Protein AF-A0A0D2QEN0-F1 (afdb_monomer_lite)

Secondary structure (DSSP, 8-state):
-TT------------STT----SS------------TT--HHHHHHHHHTT-TT---------S---

Foldseek 3Di:
DPPDPDPDDDDDDDDDPDCPPCVPPDDDDDDDDPDDPPDAFVNVQVVVCVVPVPRPGGHDDDDPPDD

Radius of gyration: 22.76 Å; chains: 1; bounding box: 51×23×65 Å

Sequence (67 aa):
MPNSEQNFRLNWAALGYGEKRQEEGPDYTIFVGDLAADVSDYMLQETFKA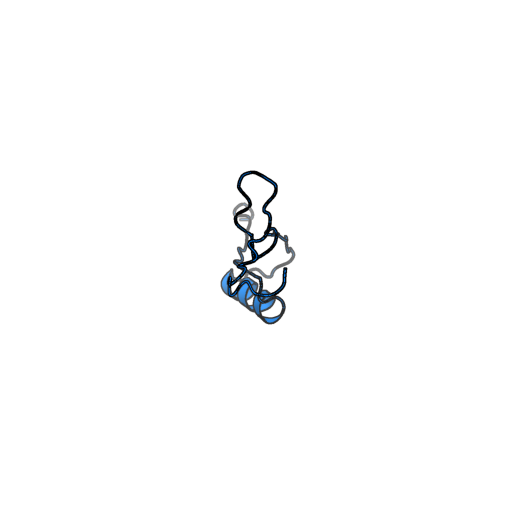VYPSVKSAKVVTDRTSC

pLDDT: mean 79.78, std 17.94, range [44.16, 97.81]

InterPro domains:
  IPR012677 Nucleotide-binding alpha-beta plait domain superfamily [G3DSA:3.30.70.330] (27-67)
  IPR035979 RNA-binding domain superfamily [SSF54928] (6-65)
  IPR050825 RNA-binding protein 42/Polyadenylate-binding protein RBP45/47-like [PTHR47640] (1-65)

Structure (mmCIF, N/CA/C/O backbone):
data_AF-A0A0D2QEN0-F1
#
_entry.id   AF-A0A0D2QEN0-F1
#
loop_
_atom_site.group_PDB
_atom_site.id
_atom_site.type_symbol
_atom_site.label_atom_id
_atom_site.label_alt_id
_atom_site.label_comp_id
_atom_site.label_asym_id
_atom_site.label_entity_id
_atom_site.label_seq_id
_atom_site.pdbx_PDB_ins_code
_atom_site.Cartn_x
_atom_site.Cartn_y
_atom_site.Cartn_z
_atom_site.occupancy
_atom_site.B_iso_or_equiv
_atom_site.auth_seq_id
_atom_site.auth_comp_id
_atom_site.auth_asym_id
_atom_site.auth_atom_id
_atom_site.pdbx_PDB_model_num
ATOM 1 N N . MET A 1 1 ? -26.845 2.841 45.299 1.00 50.38 1 MET A N 1
ATOM 2 C CA . MET A 1 1 ? -27.757 3.934 45.689 1.00 50.38 1 MET A CA 1
ATOM 3 C C . MET A 1 1 ? -29.124 3.609 45.106 1.00 50.38 1 MET A C 1
ATOM 5 O O . MET A 1 1 ? -29.222 3.585 43.886 1.00 50.38 1 MET A O 1
ATOM 9 N N . PRO A 1 2 ? -30.131 3.240 45.910 1.00 44.16 2 PRO A N 1
ATOM 10 C CA . PRO A 1 2 ? -31.468 2.979 45.390 1.00 44.16 2 PRO A CA 1
ATOM 11 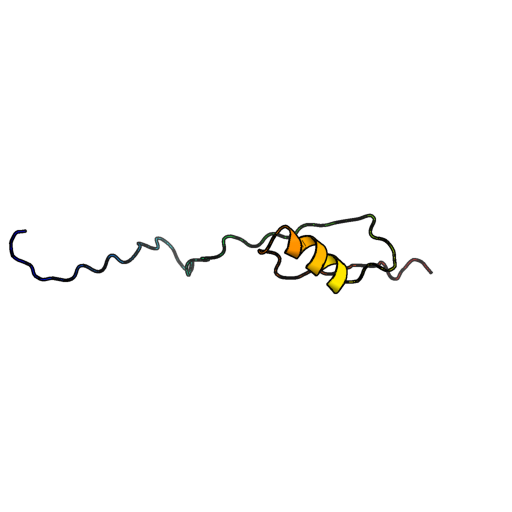C C . PRO A 1 2 ? -32.219 4.316 45.242 1.00 44.16 2 PRO A C 1
ATOM 13 O O . PRO A 1 2 ? -32.204 5.113 46.175 1.00 44.16 2 PRO A O 1
ATOM 16 N N . ASN A 1 3 ? -32.839 4.545 44.077 1.00 57.19 3 ASN A N 1
ATOM 17 C CA . ASN A 1 3 ? -33.660 5.710 43.669 1.00 57.19 3 ASN A CA 1
ATOM 18 C C . ASN A 1 3 ? -32.990 6.888 42.931 1.00 57.19 3 ASN A C 1
ATOM 20 O O . ASN A 1 3 ? -33.580 7.964 42.867 1.00 57.19 3 ASN A O 1
ATOM 24 N N . SER A 1 4 ? -31.823 6.727 42.301 1.00 64.69 4 SER A N 1
ATOM 25 C CA . SER A 1 4 ? -31.348 7.742 41.345 1.00 64.69 4 SER A CA 1
ATOM 26 C C . SER A 1 4 ? -31.767 7.380 39.915 1.00 64.69 4 SER A C 1
ATOM 28 O O . SER A 1 4 ? -31.112 6.546 39.292 1.00 64.69 4 SER A O 1
ATOM 30 N N . GLU A 1 5 ? -32.788 8.042 39.358 1.00 70.38 5 GLU A N 1
ATOM 31 C CA . GLU A 1 5 ? -33.068 8.067 37.903 1.00 70.38 5 GLU A CA 1
ATOM 32 C C . GLU A 1 5 ? -32.024 8.902 37.132 1.00 70.38 5 GLU A C 1
ATOM 34 O O . GLU A 1 5 ? -32.328 9.692 36.240 1.00 70.38 5 GLU A O 1
ATOM 39 N N . GLN A 1 6 ? -30.755 8.789 37.514 1.00 70.56 6 GLN A N 1
ATOM 40 C CA . GLN A 1 6 ? -29.670 9.446 36.808 1.00 70.56 6 GLN A CA 1
ATOM 41 C C . GLN A 1 6 ? -29.197 8.523 35.694 1.00 70.56 6 GLN A C 1
ATOM 43 O O . GLN A 1 6 ? -28.662 7.445 35.949 1.00 70.56 6 GLN A O 1
ATOM 48 N N . ASN A 1 7 ? -29.369 8.958 34.446 1.00 67.75 7 ASN A N 1
ATOM 49 C CA . ASN A 1 7 ? -28.720 8.313 33.312 1.00 67.75 7 ASN A CA 1
ATOM 50 C C . ASN A 1 7 ? -27.206 8.489 33.450 1.00 67.75 7 ASN A C 1
ATOM 52 O O . ASN A 1 7 ? -26.649 9.546 33.150 1.00 67.75 7 ASN A O 1
ATOM 56 N N . PHE A 1 8 ? -26.530 7.443 33.914 1.00 68.31 8 PHE A N 1
ATOM 57 C CA . PHE A 1 8 ? -25.078 7.413 33.966 1.00 68.31 8 PHE A CA 1
ATOM 58 C C . PHE A 1 8 ? -24.540 7.219 32.551 1.00 68.31 8 PHE A C 1
ATOM 60 O O . PHE A 1 8 ? -24.686 6.155 31.951 1.00 68.31 8 PHE A O 1
ATOM 67 N N . ARG A 1 9 ? -23.902 8.256 32.005 1.00 71.94 9 ARG A N 1
ATOM 68 C CA . ARG A 1 9 ? -23.136 8.133 30.766 1.00 71.94 9 ARG A CA 1
ATOM 69 C C . ARG A 1 9 ? -21.696 7.807 31.121 1.00 71.94 9 ARG A C 1
ATOM 71 O O . ARG A 1 9 ? -20.957 8.661 31.609 1.00 71.94 9 ARG A O 1
ATOM 78 N N . LEU A 1 10 ? -21.306 6.564 30.867 1.00 71.62 10 LEU A N 1
ATOM 79 C CA . LEU A 1 10 ? -19.916 6.15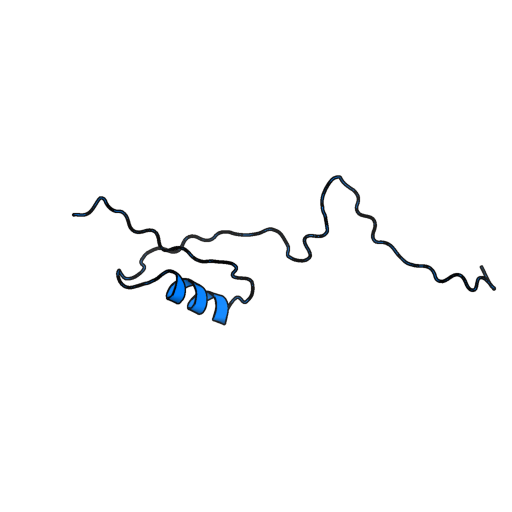2 30.967 1.00 71.62 10 LEU A CA 1
ATOM 80 C C . LEU A 1 10 ? -19.127 6.834 29.841 1.00 71.62 10 LEU A C 1
ATOM 82 O O . LEU A 1 10 ? -19.321 6.527 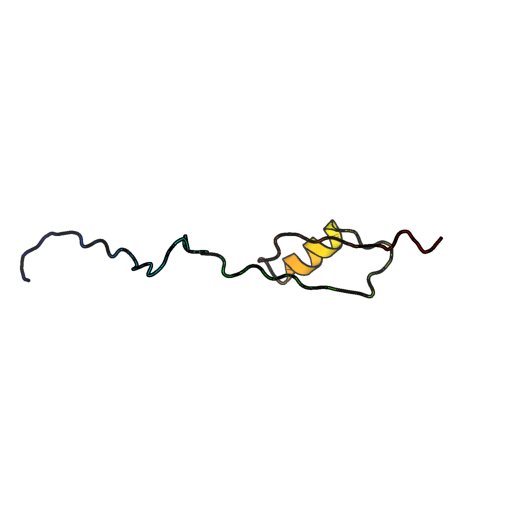28.666 1.00 71.62 10 LEU A O 1
ATOM 86 N N . ASN A 1 11 ? -18.254 7.772 30.200 1.00 64.88 11 ASN A N 1
ATOM 87 C CA . ASN A 1 11 ? -17.250 8.302 29.286 1.00 64.88 11 ASN A CA 1
ATOM 88 C C . ASN A 1 11 ? -15.956 7.530 29.517 1.00 64.88 11 ASN A C 1
ATOM 90 O O . ASN A 1 11 ? -15.519 7.345 30.651 1.00 64.88 11 ASN A O 1
ATOM 94 N N . TRP A 1 12 ? -15.365 7.043 28.436 1.00 65.88 12 TRP A N 1
ATOM 95 C CA . TRP A 1 12 ? -14.109 6.313 28.489 1.00 65.88 12 TRP A CA 1
ATOM 96 C C . TRP A 1 12 ? -12.986 7.220 28.988 1.00 65.88 12 TRP A C 1
ATOM 98 O O . TRP A 1 12 ? -12.825 8.334 28.490 1.00 65.88 12 TRP A O 1
ATOM 108 N N . ALA A 1 13 ? -12.210 6.745 29.961 1.00 63.59 13 ALA A N 1
ATOM 109 C CA . ALA A 1 13 ? -11.049 7.469 30.451 1.00 63.59 13 ALA A CA 1
ATOM 110 C C . ALA A 1 13 ? -9.945 7.435 29.382 1.00 63.59 13 ALA A C 1
ATOM 112 O O . ALA A 1 13 ? -9.292 6.413 29.189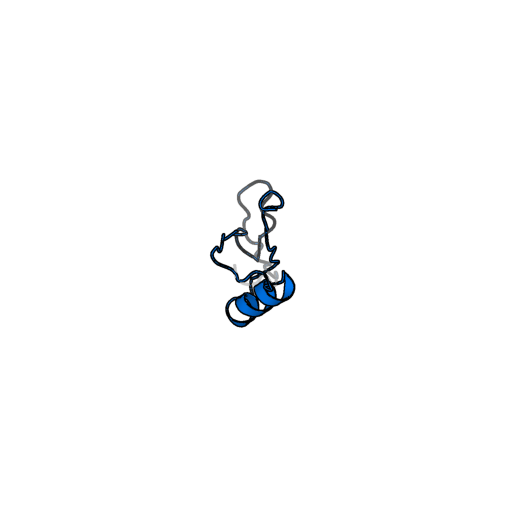 1.00 63.59 13 ALA A O 1
ATOM 113 N N . ALA A 1 14 ? -9.742 8.543 28.671 1.00 59.31 14 ALA A N 1
ATOM 114 C CA . ALA A 1 14 ? -8.520 8.763 27.908 1.00 59.31 14 ALA A CA 1
ATOM 115 C C . ALA A 1 14 ? -7.468 9.334 28.871 1.00 59.31 14 ALA A C 1
ATOM 117 O O . ALA A 1 14 ? -7.445 10.529 29.160 1.00 59.31 14 ALA A O 1
ATOM 118 N N . LEU A 1 15 ? -6.645 8.455 29.441 1.00 49.88 15 LEU A N 1
ATOM 119 C CA . LEU A 1 15 ? -5.396 8.851 30.083 1.00 49.88 15 LEU A CA 1
ATOM 120 C C . LEU A 1 15 ? -4.424 9.267 28.976 1.00 49.88 15 LEU A C 1
ATOM 122 O O . LEU A 1 15 ? -3.936 8.410 28.253 1.00 49.88 15 LEU A O 1
ATOM 126 N N . GLY A 1 16 ? -4.129 10.561 28.859 1.00 53.25 16 GLY A N 1
ATOM 127 C CA . GLY A 1 16 ? -3.012 11.034 28.042 1.00 53.25 16 GLY A CA 1
ATOM 128 C C . GLY A 1 16 ? -3.394 11.967 26.897 1.00 53.25 16 GLY A C 1
ATOM 129 O O . GLY A 1 16 ? -4.451 11.889 26.280 1.00 53.25 16 GLY A O 1
ATOM 130 N N . TYR A 1 17 ? -2.501 12.917 26.670 1.00 47.78 17 TYR A N 1
ATOM 131 C CA . TYR A 1 17 ? -2.600 14.019 25.730 1.00 47.78 17 TYR A CA 1
ATOM 132 C C . TYR A 1 17 ? -2.738 13.513 24.283 1.00 47.78 17 TYR A C 1
ATOM 134 O O . TYR A 1 17 ? -1.808 12.937 23.734 1.00 47.78 17 TYR A O 1
ATOM 142 N N . GLY A 1 18 ? -3.874 13.785 23.638 1.00 53.47 18 GLY A N 1
ATOM 143 C CA . GLY A 1 18 ? -3.951 13.827 22.173 1.00 53.47 18 GLY A CA 1
ATOM 144 C C . GLY A 1 18 ? -4.384 12.558 21.438 1.00 53.47 18 GLY A C 1
ATOM 145 O O . GLY A 1 18 ? -4.670 12.663 20.245 1.00 53.47 18 GLY A O 1
ATOM 146 N N . GLU A 1 19 ? -4.551 11.415 22.102 1.00 55.25 19 GLU A N 1
ATOM 147 C CA . GLU A 1 19 ? -5.190 10.247 21.486 1.00 55.25 19 GLU A CA 1
ATOM 148 C C . GLU A 1 19 ? -6.707 10.462 21.439 1.00 55.25 19 GLU A C 1
ATOM 150 O O . GLU A 1 19 ? -7.495 9.906 22.206 1.00 55.25 19 GLU A O 1
ATOM 155 N N . LYS A 1 20 ? -7.144 11.300 20.486 1.00 57.28 20 LYS A N 1
ATOM 156 C CA . LYS A 1 20 ? -8.448 11.078 19.859 1.00 57.28 20 LYS A CA 1
ATOM 157 C C . LYS A 1 20 ? -8.426 9.612 19.477 1.00 57.28 20 LYS A C 1
ATOM 159 O O . LYS A 1 20 ? -7.528 9.248 18.725 1.00 57.28 20 LYS A O 1
ATOM 164 N N . ARG A 1 21 ? -9.318 8.803 20.059 1.00 55.03 21 ARG A N 1
ATOM 165 C CA . ARG A 1 21 ? -9.441 7.376 19.750 1.00 55.03 21 ARG A CA 1
ATOM 166 C C . ARG A 1 21 ? -9.177 7.194 18.264 1.00 55.03 21 ARG A C 1
ATOM 168 O O . ARG A 1 21 ? -9.993 7.611 17.441 1.00 55.03 21 ARG A O 1
ATOM 175 N N . GLN A 1 22 ? -8.016 6.646 17.944 1.00 57.88 22 GLN A N 1
ATOM 176 C CA . GLN A 1 22 ? -7.769 6.097 16.635 1.00 57.88 22 GLN A CA 1
ATOM 177 C C . GLN A 1 22 ? -8.672 4.858 16.643 1.00 57.88 22 GLN A C 1
ATOM 179 O O . GLN A 1 22 ? -8.297 3.810 17.157 1.00 57.88 22 GLN A O 1
ATOM 184 N N . GLU A 1 23 ? -9.954 5.019 16.279 1.00 57.97 23 GLU A N 1
ATOM 185 C CA . GLU A 1 23 ? -10.858 3.865 16.122 1.00 57.97 23 GLU A CA 1
ATOM 186 C C . GLU A 1 23 ? -10.264 2.872 15.117 1.00 57.97 23 GLU A C 1
ATOM 188 O O . GLU A 1 23 ? -10.466 1.665 15.209 1.00 57.97 23 GLU A O 1
ATOM 193 N N . GLU A 1 24 ? -9.449 3.398 14.212 1.00 64.88 24 GLU A N 1
ATOM 194 C CA . GLU A 1 24 ? -8.502 2.681 13.385 1.00 64.88 24 GLU A CA 1
ATOM 195 C C . GLU A 1 24 ? -7.168 2.704 14.131 1.00 64.88 24 GLU A C 1
ATOM 197 O O . GLU A 1 24 ? -6.693 3.791 14.419 1.00 64.88 24 GLU A O 1
ATOM 202 N N . GLY A 1 25 ? -6.581 1.565 14.499 1.00 74.00 25 GLY A N 1
ATOM 203 C CA . GLY A 1 25 ? -5.276 1.529 15.175 1.00 74.00 25 GLY A CA 1
ATOM 204 C C . GLY A 1 25 ? -4.137 2.226 14.397 1.00 74.00 25 GLY A C 1
ATOM 205 O O . GLY A 1 25 ? -4.372 2.896 13.390 1.00 74.00 25 GLY A O 1
ATOM 206 N N . PRO A 1 26 ? -2.873 2.073 14.826 1.00 82.69 26 PRO A N 1
ATOM 207 C CA . PRO A 1 26 ? -1.744 2.690 14.128 1.00 82.69 26 PRO A CA 1
ATOM 208 C C . PRO A 1 26 ? -1.715 2.316 12.636 1.00 82.69 26 PRO A C 1
ATOM 210 O O . PRO A 1 26 ? -2.003 1.179 12.262 1.00 82.69 26 PRO A O 1
ATOM 213 N N . ASP A 1 27 ? -1.343 3.278 11.789 1.00 87.50 27 ASP A N 1
ATOM 214 C CA . ASP A 1 27 ? -1.178 3.051 10.355 1.00 87.50 27 ASP A CA 1
ATOM 215 C C . ASP A 1 27 ? 0.147 2.337 10.075 1.00 87.50 27 ASP A C 1
ATOM 217 O O . ASP A 1 27 ? 1.195 2.688 10.623 1.00 87.50 27 ASP A O 1
ATOM 221 N N . TYR A 1 28 ? 0.106 1.351 9.181 1.00 90.81 28 TYR A N 1
ATOM 222 C CA . TYR A 1 28 ? 1.269 0.557 8.795 1.00 90.81 28 TYR A CA 1
ATOM 223 C C . TYR A 1 28 ? 1.599 0.752 7.315 1.00 90.81 28 TYR A C 1
ATOM 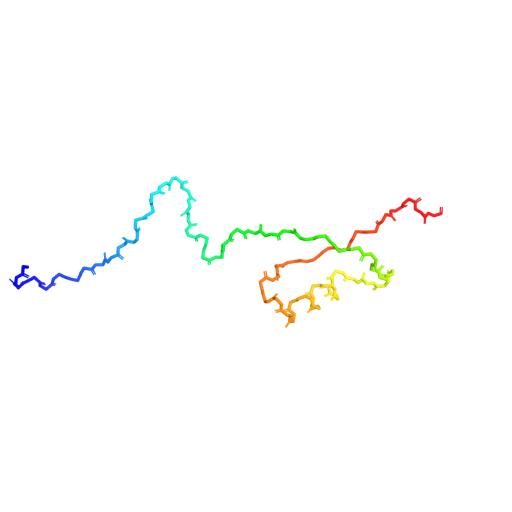225 O O . TYR A 1 28 ? 0.713 0.921 6.481 1.00 90.81 28 TYR A O 1
ATOM 233 N N . THR A 1 29 ? 2.890 0.701 6.984 1.00 94.50 29 THR A N 1
ATOM 234 C CA . THR A 1 29 ? 3.392 0.734 5.603 1.00 94.50 29 THR A CA 1
ATOM 235 C C . THR A 1 29 ? 4.163 -0.547 5.318 1.00 94.50 29 THR A C 1
ATOM 237 O O . THR A 1 29 ? 5.011 -0.948 6.115 1.00 94.50 29 THR A O 1
ATOM 240 N N . ILE A 1 30 ? 3.878 -1.175 4.179 1.00 94.75 30 ILE A N 1
ATOM 241 C CA . ILE A 1 30 ? 4.584 -2.361 3.686 1.00 94.75 30 ILE A CA 1
ATOM 242 C C . ILE A 1 30 ? 5.263 -2.042 2.354 1.00 94.75 30 ILE A C 1
ATOM 244 O O . ILE A 1 30 ? 4.772 -1.216 1.586 1.00 94.75 30 ILE A O 1
ATOM 248 N N . PHE A 1 31 ? 6.380 -2.711 2.078 1.00 95.75 31 PHE A N 1
ATOM 249 C CA . PHE A 1 31 ? 7.110 -2.587 0.819 1.00 95.75 31 PHE A CA 1
ATOM 250 C C . PHE A 1 31 ? 7.039 -3.912 0.065 1.00 95.75 31 PHE A C 1
ATOM 252 O O . PHE A 1 31 ? 7.317 -4.966 0.637 1.00 95.75 31 PHE A O 1
ATOM 259 N N . VAL A 1 32 ? 6.654 -3.848 -1.208 1.00 94.94 32 VAL A N 1
ATOM 260 C CA . VAL A 1 32 ? 6.507 -5.006 -2.096 1.00 94.94 32 VAL A CA 1
ATOM 261 C C . VAL A 1 32 ? 7.407 -4.779 -3.309 1.00 94.94 32 VAL A C 1
ATOM 263 O O . VAL A 1 32 ? 7.331 -3.722 -3.934 1.00 94.94 32 VAL A O 1
ATOM 266 N N . GLY A 1 33 ? 8.290 -5.737 -3.590 1.00 94.94 33 GLY A N 1
ATOM 267 C CA . GLY A 1 33 ? 9.201 -5.727 -4.738 1.00 94.94 33 GLY A CA 1
ATOM 268 C C . GLY A 1 33 ? 8.733 -6.652 -5.859 1.00 94.94 33 GLY A C 1
ATOM 269 O O . GLY A 1 33 ? 7.644 -7.216 -5.783 1.00 94.94 33 GLY A O 1
ATOM 270 N N . ASP A 1 34 ? 9.571 -6.801 -6.887 1.00 94.56 34 ASP A N 1
ATOM 271 C CA . ASP A 1 34 ? 9.366 -7.723 -8.018 1.00 94.56 34 ASP A CA 1
ATOM 272 C C . ASP A 1 34 ? 8.012 -7.567 -8.730 1.00 94.56 34 ASP A C 1
ATOM 274 O O . ASP A 1 34 ? 7.438 -8.517 -9.265 1.00 94.56 34 ASP A O 1
ATOM 278 N N . LEU A 1 35 ? 7.493 -6.340 -8.748 1.00 94.38 35 LEU A N 1
ATOM 279 C CA . LEU A 1 35 ? 6.302 -5.996 -9.510 1.00 94.38 35 LEU A CA 1
ATOM 280 C C . LEU A 1 35 ? 6.647 -5.941 -11.002 1.00 94.38 35 LEU A C 1
ATOM 282 O O . LEU A 1 35 ? 7.692 -5.418 -11.394 1.00 94.38 35 LEU A O 1
ATOM 286 N N . ALA A 1 36 ? 5.750 -6.459 -11.839 1.00 94.25 36 ALA A N 1
ATOM 287 C CA . ALA A 1 36 ? 5.868 -6.299 -13.282 1.00 94.25 36 ALA A CA 1
ATOM 288 C C . ALA A 1 36 ? 5.790 -4.809 -13.675 1.00 94.25 36 ALA A C 1
ATOM 290 O O . ALA A 1 36 ? 5.186 -3.994 -12.975 1.00 94.25 36 ALA A O 1
ATOM 291 N N . ALA A 1 37 ? 6.407 -4.448 -14.803 1.00 92.25 37 ALA A N 1
ATOM 292 C CA . ALA A 1 37 ? 6.531 -3.053 -15.240 1.00 92.25 37 ALA A CA 1
ATOM 293 C C . ALA A 1 37 ? 5.187 -2.380 -15.581 1.00 92.25 37 ALA A C 1
ATOM 295 O O . ALA A 1 37 ? 5.102 -1.155 -15.628 1.00 92.25 37 ALA A O 1
ATOM 296 N N . ASP A 1 38 ? 4.147 -3.172 -15.831 1.00 94.44 38 ASP A N 1
ATOM 297 C CA . ASP A 1 38 ? 2.786 -2.736 -16.139 1.00 94.44 38 ASP A CA 1
ATOM 298 C C . ASP A 1 38 ? 1.883 -2.618 -14.898 1.00 94.44 38 ASP A C 1
ATOM 300 O O . ASP A 1 38 ? 0.731 -2.191 -15.011 1.00 94.44 38 ASP A O 1
ATOM 304 N N . VAL A 1 39 ? 2.387 -2.949 -13.703 1.00 96.50 39 VAL A N 1
ATOM 305 C CA . VAL A 1 39 ? 1.631 -2.789 -12.457 1.00 96.50 39 VAL A CA 1
ATOM 306 C C . VAL A 1 39 ? 1.430 -1.304 -12.164 1.00 96.50 39 VAL A C 1
ATOM 308 O O . VAL A 1 39 ? 2.381 -0.543 -11.996 1.00 96.50 39 VAL A O 1
ATOM 311 N N . SER A 1 40 ? 0.165 -0.897 -12.055 1.00 97.12 40 SER A N 1
ATOM 312 C CA . SER A 1 40 ? -0.230 0.460 -11.664 1.00 97.12 40 SER A CA 1
ATOM 313 C C . SER A 1 40 ? -0.607 0.551 -10.183 1.00 97.12 40 SER A C 1
ATOM 315 O O . SER A 1 40 ? -0.990 -0.445 -9.565 1.00 97.12 40 SER A O 1
ATOM 317 N N . ASP A 1 41 ? -0.583 1.770 -9.631 1.00 97.44 41 ASP A N 1
ATOM 318 C CA . ASP A 1 41 ? -1.038 2.078 -8.264 1.00 97.44 41 ASP A CA 1
ATOM 319 C C . ASP A 1 41 ? -2.436 1.513 -7.983 1.00 97.44 41 ASP A C 1
ATOM 321 O O . ASP A 1 41 ? -2.682 0.927 -6.929 1.00 97.44 41 ASP A O 1
ATOM 325 N N . TYR A 1 42 ? -3.339 1.647 -8.958 1.00 97.81 42 TYR A N 1
ATOM 326 C CA . TYR A 1 42 ? -4.715 1.174 -8.859 1.00 97.81 42 TYR A CA 1
ATOM 327 C C . TYR A 1 42 ? -4.796 -0.353 -8.769 1.00 97.81 42 TYR A C 1
ATOM 329 O O . TYR A 1 42 ? -5.464 -0.881 -7.883 1.00 97.81 42 TYR A O 1
ATOM 337 N N . MET A 1 43 ? -4.082 -1.071 -9.644 1.00 97.81 43 MET A N 1
ATOM 338 C CA . MET A 1 43 ? -4.059 -2.539 -9.623 1.00 97.81 43 MET A CA 1
ATOM 339 C C . MET A 1 43 ? -3.480 -3.063 -8.309 1.00 97.81 43 MET A C 1
ATOM 341 O O . MET A 1 43 ? -4.034 -3.992 -7.718 1.00 97.81 43 MET A O 1
ATOM 345 N N . LEU A 1 44 ? -2.395 -2.447 -7.831 1.00 97.62 44 LEU A N 1
ATOM 346 C CA . LEU A 1 44 ? -1.775 -2.805 -6.560 1.00 97.62 44 LEU A CA 1
ATOM 347 C C . LEU A 1 44 ? -2.741 -2.563 -5.390 1.00 97.62 44 LEU A C 1
ATOM 349 O O . LEU A 1 44 ? -2.921 -3.447 -4.552 1.00 97.62 44 LEU A O 1
ATOM 353 N N . GLN A 1 45 ? -3.409 -1.406 -5.358 1.00 97.75 45 GLN A N 1
ATOM 354 C CA . GLN A 1 45 ? -4.376 -1.081 -4.312 1.00 97.75 45 GLN A CA 1
ATOM 355 C C . GLN A 1 45 ? -5.560 -2.052 -4.300 1.00 97.75 45 GLN A C 1
ATOM 357 O O . GLN A 1 45 ? -5.862 -2.607 -3.246 1.00 97.75 45 GLN A O 1
ATOM 362 N N . GLU A 1 46 ? -6.222 -2.278 -5.437 1.00 97.69 46 GLU A N 1
ATOM 363 C CA . GLU A 1 46 ? -7.416 -3.134 -5.504 1.00 97.69 46 GLU A CA 1
ATOM 364 C C . GLU A 1 46 ? -7.100 -4.589 -5.152 1.00 97.69 46 GLU A C 1
ATOM 366 O O . GLU A 1 46 ? -7.868 -5.232 -4.435 1.00 97.69 46 GLU A O 1
ATOM 371 N N . THR A 1 47 ? -5.934 -5.088 -5.572 1.00 96.75 47 THR A N 1
ATOM 372 C CA . THR A 1 47 ? -5.488 -6.450 -5.247 1.00 96.75 47 THR A CA 1
ATOM 373 C C . THR A 1 47 ? -5.363 -6.646 -3.737 1.00 96.75 47 THR A C 1
ATOM 375 O O . THR A 1 47 ? -5.897 -7.610 -3.188 1.00 96.75 47 THR A O 1
ATOM 378 N N . PHE A 1 48 ? -4.698 -5.720 -3.039 1.00 97.19 48 PHE A N 1
ATOM 379 C CA . PHE A 1 48 ? -4.558 -5.808 -1.585 1.00 97.19 48 PHE A CA 1
ATOM 380 C C . PHE A 1 48 ? -5.872 -5.519 -0.864 1.00 97.19 48 PHE A C 1
ATOM 382 O O . PHE A 1 48 ? -6.185 -6.202 0.107 1.00 97.19 48 PHE A O 1
ATOM 389 N N . LYS A 1 49 ? -6.668 -4.558 -1.340 1.00 97.06 49 LYS A N 1
ATOM 390 C CA . LYS A 1 49 ? -7.941 -4.170 -0.721 1.00 97.06 49 LYS A CA 1
ATOM 391 C C . LYS A 1 49 ? -8.988 -5.284 -0.763 1.00 97.06 49 LYS A C 1
ATOM 393 O O . LYS A 1 49 ? -9.789 -5.386 0.164 1.00 97.06 49 LYS A O 1
ATOM 398 N N . ALA A 1 50 ? -8.948 -6.145 -1.783 1.00 97.69 50 ALA A N 1
ATOM 399 C CA . ALA A 1 50 ? -9.803 -7.328 -1.870 1.00 97.69 50 ALA A CA 1
ATOM 400 C C . ALA A 1 50 ? -9.590 -8.318 -0.705 1.00 97.69 50 ALA A C 1
ATOM 402 O O . ALA A 1 50 ? -10.518 -9.034 -0.336 1.00 97.69 50 ALA A O 1
ATOM 403 N N . VAL A 1 51 ? -8.388 -8.347 -0.117 1.00 97.31 51 VAL A N 1
ATOM 404 C CA . VAL A 1 51 ? -8.025 -9.239 1.002 1.00 97.31 51 VAL A CA 1
ATOM 405 C C . VAL A 1 51 ? -7.969 -8.485 2.333 1.00 97.31 51 VAL A C 1
ATOM 407 O O . VAL A 1 51 ? -8.378 -9.008 3.368 1.00 97.31 51 VAL A O 1
ATOM 410 N N . TYR A 1 52 ? -7.492 -7.242 2.305 1.00 95.00 52 TYR A N 1
ATOM 411 C CA . TYR A 1 52 ? -7.275 -6.376 3.457 1.00 95.00 52 TYR A CA 1
ATOM 412 C C . TYR A 1 52 ? -8.059 -5.067 3.277 1.00 95.00 52 TYR A C 1
ATOM 414 O O . TYR A 1 52 ? -7.525 -4.085 2.754 1.00 95.00 52 TYR A O 1
ATOM 422 N N . PRO A 1 53 ? -9.320 -5.000 3.744 1.00 93.56 53 PRO A N 1
ATOM 423 C CA . PRO A 1 53 ? -10.162 -3.810 3.589 1.00 93.56 53 PRO A CA 1
ATOM 424 C C . PRO A 1 53 ? -9.592 -2.533 4.229 1.00 93.56 53 PRO A C 1
ATOM 426 O O . PRO A 1 53 ? -10.040 -1.437 3.905 1.00 93.56 53 PRO A O 1
ATOM 429 N N . SER A 1 54 ? -8.607 -2.664 5.125 1.00 93.88 54 SER A N 1
ATOM 430 C CA . SER A 1 54 ? -7.906 -1.563 5.796 1.00 93.88 54 SER A CA 1
ATOM 431 C C . SER A 1 54 ? -6.894 -0.820 4.915 1.00 93.88 54 SER A C 1
ATOM 433 O O . SER A 1 54 ? -6.321 0.174 5.357 1.00 93.88 54 SER A O 1
ATOM 435 N N . VAL A 1 55 ? -6.645 -1.273 3.682 1.00 95.56 55 VAL A N 1
ATOM 436 C CA . VAL A 1 55 ? -5.713 -0.614 2.756 1.00 95.56 55 VAL A CA 1
ATOM 437 C C . VAL A 1 55 ? -6.228 0.777 2.381 1.00 95.56 55 VAL A C 1
ATOM 439 O O . VAL A 1 55 ? -7.252 0.923 1.710 1.00 95.56 55 VAL A O 1
ATOM 442 N N . LYS A 1 56 ? -5.479 1.809 2.784 1.00 94.44 56 LYS A N 1
ATOM 443 C CA . LYS A 1 56 ? -5.826 3.220 2.545 1.00 94.44 56 LYS A CA 1
ATOM 444 C C . LYS A 1 56 ? -5.352 3.721 1.178 1.00 94.44 56 LYS A C 1
ATOM 446 O O . LYS A 1 56 ? -6.090 4.427 0.494 1.00 94.44 56 LYS A O 1
ATOM 451 N N . SER A 1 57 ? -4.143 3.347 0.763 1.00 95.25 57 SER A N 1
ATOM 452 C CA . SER A 1 57 ? -3.537 3.753 -0.511 1.00 95.25 57 SER A CA 1
ATOM 453 C C . SER A 1 57 ? -2.424 2.791 -0.935 1.00 95.25 57 SER A C 1
ATOM 455 O O . SER A 1 57 ? -1.916 2.021 -0.121 1.00 95.25 57 SER A O 1
ATOM 457 N N . ALA A 1 58 ? -2.040 2.846 -2.212 1.00 97.44 58 ALA A N 1
ATOM 458 C CA . ALA A 1 58 ? -0.858 2.171 -2.741 1.00 97.44 58 ALA A CA 1
ATOM 459 C C . ALA A 1 58 ? -0.093 3.108 -3.687 1.00 97.44 58 ALA A C 1
ATOM 461 O O . ALA A 1 58 ? -0.680 4.025 -4.262 1.00 97.44 58 ALA A O 1
ATOM 462 N N . LYS A 1 59 ? 1.218 2.887 -3.825 1.00 96.69 59 LYS A N 1
ATOM 463 C CA . LYS A 1 59 ? 2.087 3.641 -4.735 1.00 96.69 59 LYS A CA 1
ATOM 464 C C . LYS A 1 59 ? 3.186 2.739 -5.285 1.00 96.69 59 LYS A C 1
ATOM 466 O O . LYS A 1 59 ? 3.984 2.205 -4.517 1.00 96.69 59 LYS A O 1
ATOM 471 N N . VAL A 1 60 ? 3.252 2.623 -6.602 1.00 96.00 60 VAL A N 1
ATOM 472 C CA . VAL A 1 60 ? 4.324 1.958 -7.335 1.00 96.00 60 VAL A CA 1
ATOM 473 C C . VAL A 1 60 ? 5.482 2.940 -7.486 1.00 96.00 60 VAL A C 1
ATOM 475 O O . VAL A 1 60 ? 5.314 4.101 -7.864 1.00 96.00 60 VAL A O 1
ATOM 478 N N . VAL A 1 61 ? 6.683 2.481 -7.145 1.00 92.56 61 VAL A N 1
ATOM 479 C CA . VAL A 1 61 ? 7.911 3.268 -7.257 1.00 92.56 61 VAL A CA 1
ATOM 480 C C . VAL A 1 61 ? 8.803 2.593 -8.286 1.00 92.56 61 VAL A C 1
ATOM 482 O O . VAL A 1 61 ? 9.356 1.530 -8.031 1.00 92.56 61 VAL A O 1
ATOM 485 N N . THR A 1 62 ? 8.939 3.220 -9.451 1.00 88.44 62 THR A N 1
ATOM 486 C CA . THR A 1 62 ? 9.872 2.804 -10.502 1.00 88.44 62 THR A CA 1
ATOM 487 C C . THR A 1 62 ? 11.089 3.717 -10.483 1.00 88.44 62 THR A C 1
ATOM 489 O O . THR A 1 62 ? 10.939 4.945 -10.505 1.00 88.44 62 THR A O 1
ATOM 492 N N . ASP A 1 63 ? 12.286 3.137 -10.469 1.00 81.81 63 ASP A N 1
ATOM 493 C CA . ASP A 1 63 ? 13.513 3.909 -10.640 1.00 81.81 63 ASP A CA 1
ATOM 494 C C . ASP A 1 63 ? 13.546 4.521 -12.055 1.00 81.81 63 ASP A C 1
ATOM 496 O O . ASP A 1 63 ? 13.271 3.845 -13.044 1.00 81.81 63 ASP A O 1
ATOM 500 N N . ARG A 1 64 ? 13.844 5.822 -12.157 1.00 67.06 64 ARG A N 1
ATOM 501 C CA . ARG A 1 64 ? 13.988 6.538 -13.439 1.00 67.06 64 ARG A CA 1
ATOM 502 C C . ARG A 1 64 ? 15.406 6.460 -14.019 1.00 67.06 64 ARG A C 1
ATOM 504 O O . ARG A 1 64 ? 15.662 7.099 -15.034 1.00 67.06 64 ARG A O 1
ATOM 511 N N . THR A 1 65 ? 16.330 5.738 -13.387 1.00 63.69 65 THR A N 1
ATOM 512 C CA . THR A 1 65 ? 17.756 5.725 -13.759 1.00 63.69 65 THR A CA 1
ATOM 513 C C . THR A 1 65 ? 18.194 4.541 -14.619 1.00 63.69 65 THR A C 1
ATOM 515 O O . THR A 1 65 ? 19.357 4.485 -15.003 1.00 63.69 65 THR A O 1
ATOM 518 N N . SER A 1 66 ? 17.293 3.632 -14.994 1.00 58.38 66 SER A N 1
ATOM 519 C CA . SER A 1 66 ? 17.596 2.541 -15.935 1.00 58.38 66 SER A CA 1
ATOM 520 C C . SER A 1 66 ? 17.025 2.846 -17.326 1.00 58.38 66 SER A C 1
ATOM 522 O O . SER A 1 66 ? 16.046 2.243 -17.761 1.00 58.38 66 SER A O 1
ATOM 524 N N . CYS A 1 67 ? 17.632 3.825 -18.001 1.00 46.72 67 CYS A N 1
ATOM 525 C CA . CYS A 1 67 ? 17.602 3.932 -19.462 1.00 46.72 67 CYS A CA 1
ATOM 526 C C . CYS A 1 67 ? 18.892 3.338 -20.029 1.00 46.72 67 CYS A C 1
ATOM 528 O O . CYS A 1 67 ? 19.959 3.613 -19.432 1.00 46.72 67 CYS A O 1
#

Organism: Gossypium raimondii (NCBI:txid29730)